Protein AF-A0AAN7D5M5-F1 (afdb_monomer_lite)

Structure (mmCIF, N/CA/C/O backbone):
data_AF-A0AAN7D5M5-F1
#
_entry.id   AF-A0AAN7D5M5-F1
#
loop_
_atom_site.group_PDB
_atom_site.id
_atom_site.type_symbol
_atom_site.label_atom_id
_atom_site.label_alt_id
_atom_site.label_comp_id
_atom_site.label_asym_id
_atom_site.label_entity_id
_atom_site.label_seq_id
_atom_site.pdbx_PDB_ins_code
_atom_site.Cartn_x
_atom_site.Cartn_y
_atom_site.Cartn_z
_atom_site.occupancy
_atom_site.B_iso_or_equiv
_atom_site.auth_seq_id
_atom_site.auth_comp_id
_atom_site.auth_asym_id
_atom_site.auth_atom_id
_atom_site.pdbx_PDB_model_num
ATOM 1 N N . MET A 1 1 ? -68.175 55.813 29.948 1.00 44.56 1 MET A N 1
ATOM 2 C CA . MET A 1 1 ? -66.740 56.139 29.822 1.00 44.56 1 MET A CA 1
ATOM 3 C C . MET A 1 1 ? -66.103 55.172 28.844 1.00 44.56 1 MET A C 1
ATOM 5 O O . MET A 1 1 ? -66.018 54.012 29.191 1.00 44.56 1 MET A O 1
ATOM 9 N N . TYR A 1 2 ? -65.695 55.634 27.662 1.00 34.56 2 TYR A N 1
ATOM 10 C CA . TYR A 1 2 ? -64.648 55.028 26.828 1.00 34.56 2 TYR A CA 1
ATOM 11 C C . TYR A 1 2 ? -64.163 56.126 25.874 1.00 34.56 2 TYR A C 1
ATOM 13 O O . TYR A 1 2 ? -64.915 56.569 25.011 1.00 34.56 2 TYR A O 1
ATOM 21 N N . SER A 1 3 ? -62.938 56.617 26.074 1.00 41.78 3 SER A N 1
ATOM 22 C CA . SER A 1 3 ? -62.243 57.470 25.111 1.00 41.78 3 SER A CA 1
ATOM 23 C C . SER A 1 3 ? -61.382 56.572 24.224 1.00 41.78 3 SER A C 1
ATOM 25 O O . SER A 1 3 ? -60.403 55.977 24.669 1.00 41.78 3 SER A O 1
ATOM 27 N N . GLN A 1 4 ? -61.761 56.440 22.957 1.00 50.06 4 GLN A N 1
ATOM 28 C CA . GLN A 1 4 ? -60.923 55.797 21.950 1.00 50.06 4 GLN A CA 1
ATOM 29 C C . GLN A 1 4 ? -60.142 56.891 21.218 1.00 50.06 4 GLN A C 1
ATOM 31 O O . GLN A 1 4 ? -60.663 57.584 20.351 1.00 50.06 4 GLN A O 1
ATOM 36 N N . ARG A 1 5 ? -58.872 57.072 21.596 1.00 49.94 5 ARG A N 1
ATOM 37 C CA . ARG A 1 5 ? -57.865 57.646 20.691 1.00 49.94 5 ARG A CA 1
ATOM 38 C C . ARG A 1 5 ? -57.589 56.611 19.609 1.00 49.94 5 ARG A C 1
ATOM 40 O O . ARG A 1 5 ? -57.391 55.469 19.994 1.00 49.94 5 ARG A O 1
ATOM 47 N N . LEU A 1 6 ? -57.466 57.009 18.338 1.00 47.81 6 LEU A N 1
ATOM 48 C CA . LEU A 1 6 ? -56.570 56.384 17.348 1.00 47.81 6 LEU A CA 1
ATOM 49 C C . LEU A 1 6 ? -56.458 57.250 16.067 1.00 47.81 6 LEU A C 1
ATOM 51 O O . LEU A 1 6 ? -57.397 57.370 15.294 1.00 47.81 6 LEU A O 1
ATOM 55 N N . LYS A 1 7 ? -55.240 57.786 15.889 1.00 45.09 7 LYS A N 1
ATOM 56 C CA . LYS A 1 7 ? -54.439 57.942 14.655 1.00 45.09 7 LYS A CA 1
ATOM 57 C C . LYS A 1 7 ? -54.950 58.830 13.505 1.00 45.09 7 LYS A C 1
ATOM 59 O O . LYS A 1 7 ? -55.720 58.409 12.654 1.00 45.09 7 LYS A O 1
ATOM 64 N N . SER A 1 8 ? -54.324 60.003 13.389 1.00 47.59 8 SER A N 1
ATOM 65 C CA . SER A 1 8 ? -54.150 60.745 12.136 1.00 47.59 8 SER A CA 1
ATOM 66 C C . SER A 1 8 ? -53.308 59.929 11.141 1.00 47.59 8 SER A C 1
ATOM 68 O O . SER A 1 8 ? -52.132 59.664 11.404 1.00 47.59 8 SER A O 1
ATOM 70 N N . SER A 1 9 ? -53.884 59.525 10.007 1.00 51.56 9 SER A N 1
ATOM 71 C CA . SER A 1 9 ? -53.131 58.936 8.895 1.00 51.56 9 SER A CA 1
ATOM 72 C C . SER A 1 9 ? -52.482 60.047 8.072 1.00 51.56 9 SER A C 1
ATOM 74 O O . SER A 1 9 ? -53.161 60.792 7.368 1.00 51.56 9 SER A O 1
ATOM 76 N N . GLN A 1 10 ? -51.164 60.167 8.173 1.00 52.59 10 GLN A N 1
ATOM 77 C CA . GLN A 1 10 ? -50.363 61.059 7.345 1.00 52.59 10 GLN A CA 1
ATOM 78 C C . GLN A 1 10 ? -50.254 60.457 5.934 1.00 52.59 10 GLN A C 1
ATOM 80 O O . GLN A 1 10 ? -49.566 59.458 5.739 1.00 52.59 10 GLN A O 1
ATOM 85 N N . THR A 1 11 ? -50.964 61.016 4.956 1.00 57.09 11 THR A N 1
ATOM 86 C CA . THR A 1 11 ? -50.817 60.670 3.532 1.00 57.09 11 THR A CA 1
ATOM 87 C C . THR A 1 11 ? -49.657 61.457 2.928 1.00 57.09 11 THR A C 1
ATOM 89 O O . THR A 1 11 ? -49.661 62.687 2.962 1.00 57.09 11 THR A O 1
ATOM 92 N N . TYR A 1 12 ? -48.662 60.753 2.386 1.00 49.34 12 TYR A N 1
ATOM 93 C CA . TYR A 1 12 ? -47.535 61.352 1.667 1.00 49.34 12 TYR A CA 1
ATOM 94 C C . TYR A 1 12 ? -47.919 61.633 0.203 1.00 49.34 12 TYR A C 1
ATOM 96 O O . TYR A 1 12 ? -48.636 60.824 -0.387 1.00 49.34 12 TYR A O 1
ATOM 104 N N . PRO A 1 13 ? -47.469 62.753 -0.393 1.00 57.22 13 PRO A N 1
ATOM 105 C CA . PRO A 1 13 ? -47.725 63.053 -1.799 1.00 57.22 13 PRO A CA 1
ATOM 106 C C . PRO A 1 13 ? -46.965 62.092 -2.724 1.00 57.22 13 PRO A C 1
ATOM 108 O O . PRO A 1 13 ? -45.836 61.693 -2.435 1.00 57.22 13 PRO A O 1
ATOM 111 N N . ASP A 1 14 ? -47.598 61.738 -3.841 1.00 60.62 14 ASP A N 1
ATOM 112 C CA . ASP A 1 14 ? -47.132 60.738 -4.804 1.00 60.62 14 ASP A CA 1
ATOM 113 C C . ASP A 1 14 ? -46.016 61.316 -5.700 1.00 60.62 14 ASP A C 1
ATOM 115 O O . ASP A 1 14 ? -46.244 61.888 -6.765 1.00 60.62 14 ASP A O 1
ATOM 119 N N . ILE A 1 15 ? -44.777 61.270 -5.203 1.00 56.75 15 ILE A N 1
ATOM 120 C CA . ILE A 1 15 ? -43.590 61.884 -5.834 1.00 56.75 15 ILE A CA 1
ATOM 121 C C . ILE A 1 15 ? -43.105 61.079 -7.060 1.00 56.75 15 ILE A C 1
ATOM 123 O O . ILE A 1 15 ? -42.386 61.614 -7.911 1.00 56.75 15 ILE A O 1
ATOM 127 N N . ALA A 1 16 ? -43.515 59.813 -7.183 1.00 57.22 16 ALA A N 1
ATOM 128 C CA . ALA A 1 16 ? -42.958 58.853 -8.136 1.00 57.22 16 ALA A CA 1
ATOM 129 C C . ALA A 1 16 ? -43.128 59.267 -9.611 1.00 57.22 16 ALA A C 1
ATOM 131 O O . ALA A 1 16 ? -42.176 59.178 -10.391 1.00 57.22 16 ALA A O 1
ATOM 132 N N . ASP A 1 17 ? -44.293 59.798 -9.984 1.00 54.91 17 ASP A N 1
ATOM 133 C CA . ASP A 1 17 ? -44.622 60.077 -11.389 1.00 54.91 17 ASP A CA 1
ATOM 134 C C . ASP A 1 17 ? -43.853 61.272 -11.974 1.00 54.91 17 ASP A C 1
ATOM 136 O O . ASP A 1 17 ? -43.567 61.316 -13.175 1.00 54.91 17 ASP A O 1
ATOM 140 N N . SER A 1 18 ? -43.473 62.240 -11.134 1.00 57.59 18 SER A N 1
ATOM 141 C CA . SER A 1 18 ? -42.682 63.400 -11.570 1.00 57.59 18 SER A CA 1
ATOM 142 C C . SER A 1 18 ? -41.214 63.042 -11.822 1.00 57.59 18 SER A C 1
ATOM 144 O O . SER A 1 18 ? -40.612 63.526 -12.782 1.00 57.59 18 SER A O 1
ATOM 146 N N . VAL A 1 19 ? -40.656 62.140 -11.008 1.00 56.28 19 VAL A N 1
ATOM 147 C CA . VAL A 1 19 ? -39.260 61.698 -11.106 1.00 56.28 19 VAL A CA 1
ATOM 148 C C . VAL A 1 19 ? -39.077 60.790 -12.322 1.00 56.28 19 VAL A C 1
ATOM 150 O O . VAL A 1 19 ? -38.131 60.981 -13.089 1.00 56.28 19 VAL A O 1
ATOM 153 N N . LEU A 1 20 ? -40.022 59.874 -12.566 1.00 54.62 20 LEU A N 1
ATOM 154 C CA . LEU A 1 20 ? -39.982 58.945 -13.702 1.00 54.62 20 LEU A CA 1
ATOM 155 C C . LEU A 1 20 ? -39.947 59.650 -15.068 1.00 54.62 20 LEU A C 1
ATOM 157 O O . LEU A 1 20 ? -39.249 59.187 -15.967 1.00 54.62 20 LEU A O 1
ATOM 161 N N . LYS A 1 21 ? -40.623 60.795 -15.229 1.00 55.47 21 LYS A N 1
ATOM 162 C CA . LYS A 1 21 ? -40.596 61.566 -16.489 1.00 55.47 21 LYS A CA 1
ATOM 163 C C . LYS A 1 21 ? -39.260 62.263 -16.770 1.00 55.47 21 LYS A C 1
ATOM 165 O O . LYS A 1 21 ? -39.009 62.629 -17.914 1.00 55.47 21 LYS A O 1
ATOM 170 N N . SER A 1 22 ? -38.419 62.466 -15.756 1.00 55.41 22 SER A N 1
ATOM 171 C CA . SER A 1 22 ? -37.181 63.254 -15.871 1.00 55.41 22 SER A CA 1
ATOM 172 C C . SER A 1 22 ? -35.924 62.433 -16.185 1.00 55.41 22 SER A C 1
ATOM 174 O O . SER A 1 22 ? -34.867 63.006 -16.453 1.00 55.41 22 SER A O 1
ATOM 176 N N . ILE A 1 23 ? -36.016 61.099 -16.204 1.00 55.81 23 ILE A N 1
ATOM 177 C CA . ILE A 1 23 ? -34.873 60.234 -16.512 1.00 55.81 23 ILE A CA 1
ATOM 178 C C . ILE A 1 23 ? -34.778 60.064 -18.032 1.00 55.81 23 ILE A C 1
ATOM 180 O O . ILE A 1 23 ? -35.286 59.111 -18.620 1.00 55.81 23 ILE A O 1
ATOM 184 N N . TYR A 1 24 ? -34.121 61.019 -18.686 1.00 56.25 24 TYR A N 1
ATOM 185 C CA . TYR A 1 24 ? -33.744 60.903 -20.090 1.00 56.25 24 TYR A CA 1
ATOM 186 C C . TYR A 1 24 ? -32.573 59.917 -20.210 1.00 56.25 24 TYR A C 1
ATOM 188 O O . TYR A 1 24 ? -31.428 60.264 -19.928 1.00 56.25 24 TYR A O 1
ATOM 196 N N . ILE A 1 25 ? -32.851 58.668 -20.593 1.00 60.91 25 ILE A N 1
ATOM 197 C CA . ILE A 1 25 ? -31.807 57.676 -20.881 1.00 60.91 25 ILE A CA 1
ATOM 198 C C . ILE A 1 25 ? -31.222 58.019 -22.261 1.00 60.91 25 ILE A C 1
ATOM 200 O O . ILE A 1 25 ? -31.939 57.895 -23.258 1.00 60.91 25 ILE A O 1
ATOM 204 N N . PRO A 1 26 ? -29.952 58.453 -22.374 1.00 60.53 26 PRO A N 1
ATOM 205 C CA . PRO A 1 26 ? -29.379 58.762 -23.674 1.00 60.53 26 PRO A CA 1
ATOM 206 C C . PRO A 1 26 ? -29.300 57.481 -24.509 1.00 60.53 26 PRO A C 1
ATOM 208 O O . PRO A 1 26 ? -28.628 56.513 -24.147 1.00 60.53 26 PRO A O 1
ATOM 211 N N . VAL A 1 27 ? -29.993 57.466 -25.648 1.00 67.00 27 VAL A N 1
ATOM 212 C CA . VAL A 1 27 ? -29.904 56.370 -26.615 1.00 67.00 27 VAL A CA 1
ATOM 213 C C . VAL A 1 27 ? -28.544 56.468 -27.304 1.00 67.00 27 VAL A C 1
ATOM 215 O O . VAL A 1 27 ? -28.362 57.208 -28.266 1.00 67.00 27 VAL A O 1
ATOM 218 N N . ILE A 1 28 ? -27.561 55.734 -26.783 1.00 69.00 28 ILE A N 1
ATOM 219 C CA . ILE A 1 28 ? -26.226 55.638 -27.384 1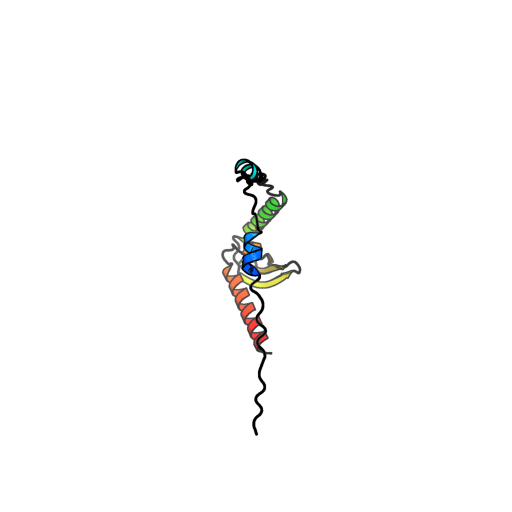.00 69.00 28 ILE A CA 1
ATOM 220 C C . ILE A 1 28 ? -26.354 54.941 -28.745 1.00 69.00 28 ILE A C 1
ATOM 222 O O . ILE A 1 28 ? -27.044 53.918 -28.853 1.00 69.00 28 ILE A O 1
ATOM 226 N N . SER A 1 29 ? -25.700 55.482 -29.778 1.00 73.69 29 SER A N 1
ATOM 227 C CA . SER A 1 29 ? -25.723 54.911 -31.128 1.00 73.69 29 SER A CA 1
ATOM 228 C C . SER A 1 29 ? -25.085 53.519 -31.153 1.00 73.69 29 SER A C 1
ATOM 230 O O . SER A 1 29 ? -24.136 53.242 -30.417 1.00 73.69 29 SER A O 1
ATOM 232 N N . GLN A 1 30 ? -25.603 52.634 -32.009 1.00 70.75 30 GLN A N 1
ATOM 233 C CA . GLN A 1 30 ? -25.167 51.235 -32.076 1.00 70.75 30 GLN A CA 1
ATOM 234 C C . GLN A 1 30 ? -23.648 51.112 -32.279 1.00 70.75 30 GLN A C 1
ATOM 236 O O . GLN A 1 30 ? -22.989 50.384 -31.550 1.00 70.75 30 GLN A O 1
ATOM 241 N N . ARG A 1 31 ? -23.074 51.958 -33.148 1.00 74.62 31 ARG A N 1
ATOM 242 C CA . ARG A 1 31 ? -21.626 52.016 -33.409 1.00 74.62 31 ARG A CA 1
ATOM 243 C C . ARG A 1 31 ? -20.770 52.212 -32.159 1.00 74.62 31 ARG A C 1
ATOM 245 O O . ARG A 1 31 ? -19.669 51.686 -32.104 1.00 74.62 31 ARG A O 1
ATOM 252 N N . VAL A 1 32 ? -21.238 53.001 -31.190 1.00 71.69 32 VAL A N 1
ATOM 253 C CA . VAL A 1 32 ? -20.491 53.238 -29.946 1.00 71.69 32 VAL A CA 1
ATOM 254 C C . VAL A 1 32 ? -20.650 52.051 -28.999 1.00 71.69 32 VAL A C 1
ATOM 256 O O . VAL A 1 32 ? -19.694 51.696 -28.324 1.00 71.69 32 VAL A O 1
ATOM 259 N N . ARG A 1 33 ? -21.815 51.390 -28.979 1.00 65.31 33 ARG A N 1
ATOM 260 C CA . ARG A 1 33 ? -22.010 50.159 -28.190 1.00 65.31 33 ARG A CA 1
ATOM 261 C C . ARG A 1 33 ? -21.105 49.033 -28.681 1.00 65.31 33 ARG A C 1
ATOM 263 O O . ARG A 1 33 ? -20.502 48.351 -27.859 1.00 65.31 33 ARG A O 1
ATOM 270 N N . ASP A 1 34 ? -20.961 48.905 -29.998 1.00 67.75 34 ASP A N 1
ATOM 271 C CA . ASP A 1 34 ? -20.162 47.855 -30.635 1.00 67.75 34 ASP A CA 1
ATOM 272 C C . ASP A 1 34 ? -18.656 47.971 -30.310 1.00 67.75 34 ASP A C 1
ATOM 274 O O . ASP A 1 34 ? -17.938 46.979 -30.350 1.00 67.75 34 ASP A O 1
ATOM 278 N N . GLN A 1 35 ? -18.174 49.157 -29.912 1.00 69.44 35 GLN A N 1
ATOM 279 C CA . GLN A 1 35 ? -16.786 49.366 -29.461 1.00 69.44 35 GLN A CA 1
ATOM 280 C C . GLN A 1 35 ? -16.501 48.809 -28.059 1.00 69.44 35 GLN A C 1
ATOM 282 O O . GLN A 1 35 ? -15.343 48.576 -27.722 1.00 69.44 35 GLN A O 1
ATOM 287 N N . TYR A 1 36 ? -17.536 48.599 -27.242 1.00 63.25 36 TYR A N 1
ATOM 288 C CA . TYR A 1 36 ? -17.415 48.026 -25.896 1.00 63.25 36 TYR A CA 1
ATOM 289 C C . TYR A 1 36 ? -17.848 46.557 -25.847 1.00 63.25 36 TYR A C 1
ATOM 291 O O . TYR A 1 36 ? -17.943 45.980 -24.761 1.00 63.25 36 TYR A O 1
ATOM 299 N N . VAL A 1 37 ? -18.119 45.942 -27.004 1.00 65.06 37 VAL A N 1
ATOM 300 C CA . VAL A 1 37 ? -18.387 44.507 -27.086 1.00 65.06 37 VAL A CA 1
ATOM 301 C C . VAL A 1 37 ? -17.115 43.779 -26.674 1.00 65.06 37 VAL A C 1
ATOM 303 O O . VAL A 1 37 ? -16.052 43.934 -27.275 1.00 65.06 37 VAL A O 1
ATOM 306 N N . ARG A 1 38 ? -17.225 43.021 -25.581 1.00 61.31 38 ARG A N 1
ATOM 307 C CA . ARG A 1 38 ? -16.148 42.167 -25.087 1.00 61.31 38 ARG A CA 1
ATOM 308 C C . ARG A 1 38 ? -15.753 41.223 -26.232 1.00 61.31 38 ARG A C 1
ATOM 310 O O . ARG A 1 38 ? -16.653 40.636 -26.823 1.00 61.31 38 ARG A O 1
ATOM 317 N N . PRO A 1 39 ? -14.461 41.059 -26.562 1.00 68.12 39 PRO A N 1
ATOM 318 C CA . PRO A 1 39 ? -14.067 40.074 -27.559 1.00 68.12 39 PRO A CA 1
ATOM 319 C C . PRO A 1 39 ? -14.566 38.695 -27.110 1.00 68.12 39 PRO A C 1
ATOM 321 O O . PRO A 1 39 ? -14.241 38.258 -26.004 1.00 68.12 39 PRO A O 1
ATOM 324 N N . ASP A 1 40 ? -15.359 38.031 -27.956 1.00 61.62 40 ASP A N 1
ATOM 325 C CA . ASP A 1 40 ? -15.984 36.730 -27.659 1.0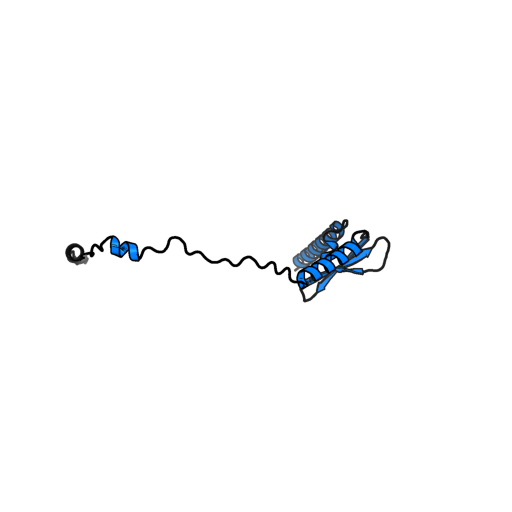0 61.62 40 ASP A CA 1
ATOM 326 C C . ASP A 1 40 ? -14.957 35.605 -27.437 1.00 61.62 40 ASP A C 1
ATOM 328 O O . ASP A 1 40 ? -15.291 34.523 -26.957 1.00 61.62 40 ASP A O 1
ATOM 332 N N . SER A 1 41 ? -13.682 35.861 -27.730 1.00 59.91 41 SER A N 1
ATOM 333 C CA . SER A 1 41 ? -12.591 34.914 -27.548 1.00 59.91 41 SER A CA 1
ATOM 334 C C . SER A 1 41 ? -11.376 35.588 -26.910 1.00 59.91 41 SER A C 1
ATOM 336 O O . SER A 1 41 ? -10.520 36.160 -27.587 1.00 59.91 41 SER A O 1
ATOM 338 N N . ILE A 1 42 ? -11.250 35.470 -25.589 1.00 61.97 42 ILE A N 1
ATOM 339 C CA . ILE A 1 42 ? -9.931 35.533 -24.957 1.00 61.97 42 ILE A CA 1
ATOM 340 C C . ILE A 1 42 ? -9.262 34.196 -25.280 1.00 61.97 42 ILE A C 1
ATOM 342 O O . ILE A 1 42 ? -9.581 33.178 -24.668 1.00 61.97 42 ILE A O 1
ATOM 346 N N . HIS A 1 43 ? -8.355 34.173 -26.258 1.00 59.78 43 HIS A N 1
ATOM 347 C CA . HIS A 1 43 ? -7.484 33.018 -26.458 1.00 59.78 43 HIS A CA 1
ATOM 348 C C . HIS A 1 43 ? -6.490 32.977 -25.298 1.00 59.78 43 HIS A C 1
ATOM 350 O O . HIS A 1 43 ? -5.437 33.611 -25.338 1.00 59.78 43 HIS A O 1
ATOM 356 N N . MET A 1 44 ? -6.850 32.271 -24.226 1.00 66.31 44 MET A N 1
ATOM 357 C CA . MET A 1 44 ? -5.887 31.925 -23.192 1.00 66.31 44 MET A CA 1
ATOM 358 C C . MET A 1 44 ? -4.834 31.025 -23.833 1.00 66.31 44 MET A C 1
ATOM 360 O O . MET A 1 44 ? -5.135 29.905 -24.240 1.00 66.31 44 MET A O 1
ATOM 364 N N . TYR A 1 45 ? -3.605 31.526 -23.955 1.00 67.50 45 TYR A N 1
ATOM 365 C CA . TYR A 1 45 ? -2.464 30.677 -24.261 1.00 67.50 45 TYR A CA 1
ATOM 366 C C . TYR A 1 45 ? -2.302 29.699 -23.097 1.00 67.50 45 TYR A C 1
ATOM 368 O O . TYR A 1 45 ? -1.877 30.089 -22.010 1.00 67.50 45 TYR A O 1
ATOM 376 N N . ILE A 1 46 ? -2.705 28.449 -23.313 1.00 65.81 46 ILE A N 1
ATOM 377 C CA . ILE A 1 46 ? -2.362 27.334 -22.438 1.00 65.81 46 ILE A CA 1
ATOM 378 C C . ILE A 1 46 ? -1.023 26.829 -22.979 1.00 65.81 46 ILE A C 1
ATOM 380 O O . ILE A 1 46 ? -0.997 26.315 -24.101 1.00 65.81 46 ILE A O 1
ATOM 384 N N . PRO A 1 47 ? 0.098 27.028 -22.260 1.00 65.44 47 PRO A N 1
ATOM 385 C CA . PRO A 1 47 ? 1.358 26.425 -22.661 1.00 65.44 47 PRO A CA 1
ATOM 386 C C . PRO A 1 47 ? 1.145 24.912 -22.797 1.00 65.44 47 PRO A C 1
ATOM 388 O O . PRO A 1 47 ? 0.425 24.347 -21.969 1.00 65.44 47 PRO A O 1
ATOM 391 N N . PRO A 1 48 ? 1.738 24.246 -23.802 1.00 70.81 48 PRO A N 1
ATOM 392 C CA . PRO A 1 48 ? 1.721 22.790 -23.845 1.00 70.81 48 PRO A CA 1
ATOM 393 C C . PRO A 1 48 ? 2.239 22.265 -22.507 1.00 70.81 48 PRO A C 1
ATOM 395 O O . PRO A 1 48 ? 3.228 22.792 -21.989 1.00 70.81 48 PRO A O 1
ATOM 398 N N . GLU A 1 49 ? 1.546 21.278 -21.938 1.00 59.91 49 GLU A N 1
ATOM 399 C CA . GLU A 1 49 ? 2.004 20.600 -20.730 1.00 59.91 49 GLU A CA 1
ATOM 400 C C . GLU A 1 49 ? 3.420 20.098 -21.013 1.00 59.91 49 GLU A C 1
ATOM 402 O O . GLU A 1 49 ? 3.642 19.207 -21.835 1.00 59.91 49 GLU A O 1
ATOM 407 N N . LEU A 1 50 ? 4.410 20.756 -20.410 1.00 59.16 50 LEU A N 1
ATOM 408 C CA . LEU A 1 50 ? 5.758 20.233 -20.398 1.00 59.16 50 LEU A CA 1
ATOM 409 C C . LEU A 1 50 ? 5.657 18.958 -19.569 1.00 59.16 50 LEU A C 1
ATOM 411 O O . LEU A 1 50 ? 5.544 19.035 -18.346 1.00 59.16 50 LEU A O 1
ATOM 415 N N . ASN A 1 51 ? 5.666 17.808 -20.246 1.00 56.75 51 ASN A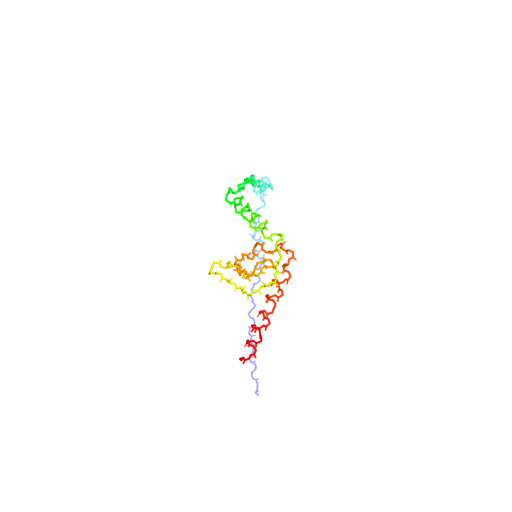 N 1
ATOM 416 C CA . ASN A 1 51 ? 5.929 16.507 -19.644 1.00 56.75 51 ASN A CA 1
ATOM 417 C C . ASN A 1 51 ? 7.359 16.530 -19.092 1.00 56.75 51 ASN A C 1
ATOM 419 O O . ASN A 1 51 ? 8.277 15.928 -19.644 1.00 56.75 51 ASN A O 1
ATOM 423 N N . TYR A 1 52 ? 7.569 17.276 -18.013 1.00 53.06 52 TYR A N 1
ATOM 424 C CA . TYR A 1 52 ? 8.642 16.999 -17.089 1.00 53.06 52 TYR A CA 1
ATOM 425 C C . TYR A 1 52 ? 8.194 15.764 -16.319 1.00 53.06 52 TYR A C 1
ATOM 427 O O . TYR A 1 52 ? 7.749 15.868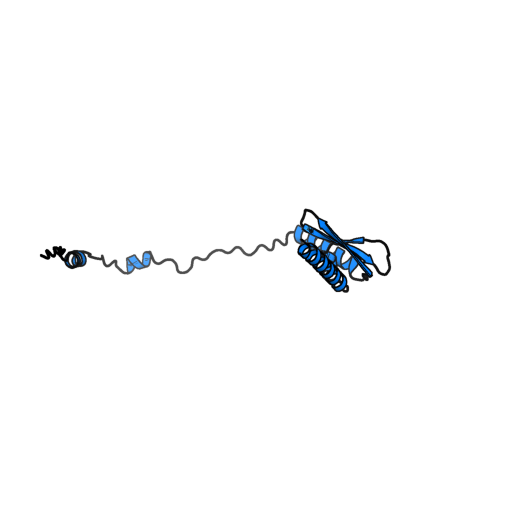 -15.177 1.00 53.06 52 TYR A O 1
ATOM 435 N N . ASP A 1 53 ? 8.294 14.594 -16.954 1.00 56.81 53 ASP A N 1
ATOM 436 C CA . ASP A 1 53 ? 8.541 13.377 -16.194 1.00 56.81 53 ASP A CA 1
ATOM 437 C C . ASP A 1 53 ? 9.836 13.666 -15.440 1.00 56.81 53 ASP A C 1
ATOM 439 O O . ASP A 1 53 ? 10.931 13.643 -16.002 1.00 56.81 53 ASP A O 1
ATOM 443 N N . SER A 1 54 ? 9.696 14.118 -14.196 1.00 59.88 54 SER A N 1
ATOM 444 C CA . SER A 1 54 ? 10.823 14.446 -13.347 1.00 59.88 54 SER A CA 1
ATOM 445 C C . SER A 1 54 ? 11.704 13.204 -13.291 1.00 59.88 54 SER A C 1
ATOM 447 O O . SER A 1 54 ? 11.218 12.120 -12.958 1.00 59.88 54 SER A O 1
ATOM 449 N N . ASP A 1 55 ? 12.997 13.332 -13.599 1.00 64.88 55 ASP A N 1
ATOM 450 C CA . ASP A 1 55 ? 13.950 12.220 -13.475 1.00 64.88 55 ASP A CA 1
ATOM 451 C C . ASP A 1 55 ? 13.862 11.557 -12.086 1.00 64.88 55 ASP A C 1
ATOM 453 O O . ASP A 1 55 ? 14.152 10.371 -11.926 1.00 64.88 55 ASP A O 1
ATOM 457 N N . GLU A 1 56 ? 13.437 12.314 -11.071 1.00 63.81 56 GLU A N 1
ATOM 458 C CA . GLU A 1 56 ? 13.177 11.819 -9.723 1.00 63.81 56 GLU A CA 1
ATOM 459 C C . GLU A 1 56 ? 11.951 10.899 -9.638 1.00 63.81 56 GLU A C 1
ATOM 461 O O . GLU A 1 56 ? 12.030 9.855 -8.990 1.00 63.81 56 GLU A O 1
ATOM 466 N N . ASP A 1 57 ? 10.853 11.208 -10.327 1.00 67.50 57 ASP A N 1
ATOM 467 C CA . ASP A 1 57 ? 9.651 10.363 -10.327 1.00 67.50 57 ASP A CA 1
ATOM 468 C C . ASP A 1 57 ? 9.920 9.028 -11.033 1.00 67.50 57 ASP A C 1
ATOM 470 O O . ASP A 1 57 ? 9.558 7.963 -10.524 1.00 67.50 57 ASP A O 1
ATOM 474 N N . SER A 1 58 ? 10.670 9.060 -12.138 1.00 74.00 58 SER A N 1
ATOM 475 C CA . SER A 1 58 ? 11.101 7.850 -12.847 1.00 74.00 58 SER A CA 1
ATOM 476 C C . SER A 1 58 ? 12.022 6.969 -11.986 1.00 74.00 58 SER A C 1
ATOM 478 O O . SER A 1 58 ? 11.846 5.748 -11.904 1.00 74.00 58 SER A O 1
ATOM 480 N N . LYS A 1 59 ? 12.965 7.573 -11.246 1.00 76.94 59 LYS A N 1
ATOM 481 C CA . LYS A 1 59 ? 13.823 6.841 -10.292 1.00 76.94 59 LYS A CA 1
ATOM 482 C C . LYS A 1 59 ? 13.021 6.228 -9.145 1.00 76.94 59 LYS A C 1
ATOM 484 O O . LYS A 1 59 ? 13.315 5.099 -8.736 1.00 76.94 59 LYS A O 1
ATOM 489 N N . LEU A 1 60 ? 12.039 6.953 -8.611 1.00 76.06 60 LEU A N 1
ATOM 490 C CA . LEU A 1 60 ? 11.190 6.475 -7.520 1.00 76.06 60 LEU A CA 1
ATOM 491 C C . LEU A 1 60 ? 10.328 5.291 -7.959 1.00 76.06 60 LEU A C 1
ATOM 493 O O . LEU A 1 60 ? 10.247 4.299 -7.226 1.00 76.06 60 LEU A O 1
ATOM 497 N N . GLU A 1 61 ? 9.745 5.354 -9.155 1.00 77.50 61 GLU A N 1
ATOM 498 C CA . GLU A 1 61 ? 8.939 4.253 -9.681 1.00 77.50 61 GLU A CA 1
ATOM 499 C C . GLU A 1 61 ? 9.814 3.031 -9.999 1.00 77.50 61 GLU A C 1
ATOM 501 O O . GLU A 1 61 ? 9.504 1.922 -9.562 1.00 77.50 61 GLU A O 1
ATOM 506 N N . ALA A 1 62 ? 10.995 3.222 -10.596 1.00 81.75 62 ALA A N 1
ATOM 507 C CA . ALA A 1 62 ? 11.940 2.128 -10.835 1.00 81.75 62 ALA A CA 1
ATOM 508 C C . ALA A 1 62 ? 12.413 1.449 -9.532 1.00 81.75 62 ALA A C 1
ATOM 510 O O . ALA A 1 62 ? 12.572 0.225 -9.468 1.00 81.75 62 ALA A O 1
ATOM 511 N N . ALA A 1 63 ? 12.639 2.219 -8.462 1.00 80.12 63 ALA A N 1
ATOM 512 C CA . ALA A 1 63 ? 12.963 1.665 -7.147 1.00 80.12 63 ALA A CA 1
ATOM 513 C C . ALA A 1 63 ? 11.781 0.882 -6.549 1.00 80.12 63 ALA A C 1
ATOM 515 O O . ALA A 1 63 ? 11.976 -0.162 -5.916 1.00 80.12 63 ALA A O 1
ATOM 516 N N . ARG A 1 64 ? 10.552 1.355 -6.776 1.00 81.00 64 ARG A N 1
ATOM 517 C CA . ARG A 1 64 ? 9.328 0.682 -6.340 1.00 81.00 64 ARG A CA 1
ATOM 518 C C . ARG A 1 64 ? 9.128 -0.647 -7.061 1.00 81.00 64 ARG A C 1
ATOM 520 O O . ARG A 1 64 ? 8.852 -1.648 -6.398 1.00 81.00 64 ARG A O 1
ATOM 527 N N . GLU A 1 65 ? 9.305 -0.683 -8.375 1.00 83.31 65 GLU A N 1
ATOM 528 C CA . GLU A 1 65 ? 9.189 -1.911 -9.164 1.00 83.31 65 GLU A CA 1
ATOM 529 C C . GLU A 1 65 ? 10.221 -2.960 -8.747 1.00 83.31 65 GLU A C 1
ATOM 531 O O . GLU A 1 65 ? 9.870 -4.127 -8.566 1.00 83.31 65 GLU A O 1
ATOM 536 N N . LYS A 1 66 ? 11.470 -2.546 -8.489 1.00 84.94 66 LYS A N 1
ATOM 537 C CA . LYS A 1 66 ? 12.523 -3.434 -7.963 1.00 84.94 66 LYS A CA 1
ATOM 538 C C . LYS A 1 66 ? 12.161 -4.049 -6.610 1.00 84.94 66 LYS A C 1
ATOM 540 O O . LYS A 1 66 ? 12.474 -5.207 -6.348 1.00 84.94 66 LYS A O 1
ATOM 545 N N . LEU A 1 67 ? 11.509 -3.287 -5.733 1.00 83.12 67 LEU A N 1
ATOM 546 C CA . LEU A 1 67 ? 11.047 -3.811 -4.446 1.00 83.12 67 LEU A CA 1
ATOM 547 C C . LEU A 1 67 ? 9.887 -4.791 -4.620 1.00 83.12 67 LEU A C 1
ATOM 549 O O . LEU A 1 67 ? 9.889 -5.843 -3.987 1.00 83.12 67 LEU A O 1
ATOM 553 N N . LYS A 1 68 ? 8.921 -4.477 -5.487 1.00 84.25 68 LYS A N 1
ATOM 554 C CA . LYS A 1 68 ? 7.803 -5.382 -5.785 1.00 84.25 68 LYS A CA 1
ATOM 555 C C . LYS A 1 68 ? 8.301 -6.702 -6.368 1.00 84.25 68 LYS A C 1
ATOM 557 O O . LYS A 1 68 ? 7.873 -7.763 -5.920 1.00 84.25 68 LYS A O 1
ATOM 562 N N . SER A 1 69 ? 9.231 -6.653 -7.321 1.00 84.88 69 SER A N 1
ATOM 563 C CA . SER A 1 69 ? 9.768 -7.856 -7.960 1.00 84.88 69 SER A CA 1
ATOM 564 C C . SER A 1 69 ? 10.528 -8.755 -6.985 1.00 84.88 69 SER A C 1
ATOM 566 O O . SER A 1 69 ? 10.391 -9.971 -7.078 1.00 84.88 69 SER A O 1
ATOM 568 N N . LYS A 1 70 ? 11.237 -8.185 -5.998 1.00 85.56 70 LYS A N 1
ATOM 569 C CA . LYS A 1 70 ? 11.921 -8.956 -4.944 1.00 85.56 70 LYS A CA 1
ATOM 570 C C . LYS A 1 70 ? 10.967 -9.876 -4.171 1.00 85.56 70 LYS A C 1
ATOM 572 O O . LYS A 1 70 ? 11.340 -11.002 -3.861 1.00 85.56 70 LYS A O 1
ATOM 577 N N . TYR A 1 71 ? 9.765 -9.399 -3.847 1.00 83.94 71 TYR A N 1
ATOM 578 C CA . TYR A 1 71 ? 8.828 -10.122 -2.981 1.00 83.94 71 TYR A CA 1
ATOM 579 C C . TYR A 1 71 ? 7.732 -10.874 -3.740 1.00 83.94 71 TYR A C 1
ATOM 581 O O . TYR A 1 71 ? 7.085 -11.726 -3.152 1.00 83.94 71 TYR A O 1
ATOM 589 N N . LYS A 1 72 ? 7.537 -10.605 -5.037 1.00 82.62 72 LYS A N 1
ATOM 590 C CA . LYS A 1 72 ? 6.421 -11.115 -5.856 1.00 82.62 72 LYS A CA 1
ATOM 591 C C . LYS A 1 72 ? 6.200 -12.633 -5.795 1.00 82.62 72 LYS A C 1
ATOM 593 O O . LYS A 1 72 ? 5.055 -13.082 -5.859 1.00 82.62 72 LYS A O 1
ATOM 598 N N . ASP A 1 73 ? 7.281 -13.405 -5.723 1.00 84.19 73 ASP A N 1
ATOM 599 C CA . ASP A 1 73 ? 7.238 -14.872 -5.762 1.00 84.19 73 ASP A CA 1
ATOM 600 C C . ASP A 1 73 ? 7.404 -15.523 -4.380 1.00 84.19 73 ASP A C 1
ATOM 602 O O . ASP A 1 73 ? 7.338 -16.748 -4.255 1.00 84.19 73 ASP A O 1
ATOM 606 N N . MET A 1 74 ? 7.598 -14.724 -3.329 1.00 86.94 74 MET A N 1
ATOM 607 C CA . MET A 1 74 ? 7.720 -15.226 -1.963 1.00 86.94 74 MET A CA 1
ATOM 608 C C . MET A 1 74 ? 6.330 -15.510 -1.387 1.00 86.94 74 MET A C 1
ATOM 610 O O . MET A 1 74 ? 5.384 -14.783 -1.645 1.00 86.94 74 MET A O 1
ATOM 614 N N . ARG A 1 75 ? 6.180 -16.578 -0.597 1.00 90.12 75 ARG A N 1
ATOM 615 C CA . ARG A 1 75 ? 4.908 -16.877 0.080 1.00 90.12 75 ARG A CA 1
ATOM 616 C C . ARG A 1 75 ? 4.937 -16.399 1.516 1.00 90.12 75 ARG A C 1
ATOM 618 O O . ARG A 1 75 ? 5.875 -16.718 2.251 1.00 90.12 75 ARG A O 1
ATOM 625 N N . ILE A 1 76 ? 3.916 -15.647 1.904 1.00 90.62 76 ILE A N 1
ATOM 626 C CA . ILE A 1 76 ? 3.751 -15.163 3.273 1.00 90.62 76 ILE A CA 1
ATOM 627 C C . ILE A 1 76 ? 3.192 -16.303 4.118 1.00 90.62 76 ILE A C 1
ATOM 629 O O . ILE A 1 76 ? 2.121 -16.827 3.830 1.00 90.62 76 ILE A O 1
ATOM 633 N N . GLU A 1 77 ? 3.898 -16.669 5.184 1.00 90.94 77 GLU A N 1
ATOM 634 C CA . GLU A 1 77 ? 3.376 -17.599 6.186 1.00 90.94 77 GLU A CA 1
ATOM 635 C C . GLU A 1 77 ? 2.509 -16.852 7.200 1.00 90.94 77 GLU A C 1
ATOM 637 O O . GLU A 1 77 ? 1.391 -17.264 7.517 1.00 90.94 77 GLU A O 1
ATOM 642 N N . LYS A 1 78 ? 3.020 -15.729 7.720 1.00 91.25 78 LYS A N 1
ATOM 643 C CA . LYS A 1 78 ? 2.336 -14.962 8.761 1.00 91.25 78 LYS A CA 1
ATOM 644 C C . LYS A 1 78 ? 2.775 -13.506 8.797 1.00 91.25 78 LYS A C 1
ATOM 646 O O . LYS A 1 78 ? 3.957 -13.194 8.697 1.00 91.25 78 LYS A O 1
ATOM 651 N N . VAL A 1 79 ? 1.814 -12.624 9.065 1.00 91.81 79 VAL A N 1
ATOM 652 C CA . VAL A 1 79 ? 2.061 -11.224 9.432 1.00 91.81 79 VAL A CA 1
ATOM 653 C C . VAL A 1 79 ? 2.008 -11.097 10.952 1.00 91.81 79 VAL A C 1
ATOM 655 O O . VAL A 1 79 ? 1.032 -11.492 11.594 1.00 91.81 79 VAL A O 1
ATOM 658 N N . THR A 1 80 ? 3.076 -10.583 11.549 1.00 89.75 80 THR A N 1
ATOM 659 C CA . THR A 1 80 ? 3.245 -10.535 13.009 1.00 89.75 80 THR A CA 1
ATOM 660 C C . THR A 1 80 ? 2.941 -9.153 13.569 1.00 89.75 80 THR A C 1
ATOM 662 O O . THR A 1 80 ? 2.272 -9.035 14.601 1.00 89.75 80 THR A O 1
ATOM 665 N N . ARG A 1 81 ? 3.440 -8.097 12.918 1.00 90.62 81 ARG A N 1
ATOM 666 C CA . ARG A 1 81 ? 3.385 -6.721 13.426 1.00 90.62 81 ARG A CA 1
ATOM 667 C C . ARG A 1 81 ? 3.155 -5.715 12.310 1.00 90.62 81 ARG A C 1
ATOM 669 O O . ARG A 1 81 ? 3.572 -5.907 11.173 1.00 90.62 81 ARG A O 1
ATOM 676 N N . ARG A 1 82 ? 2.546 -4.591 12.682 1.00 91.06 82 ARG A N 1
ATOM 677 C CA . ARG A 1 82 ? 2.417 -3.391 11.854 1.00 91.06 82 ARG A CA 1
ATOM 678 C C . ARG A 1 82 ? 3.161 -2.255 12.535 1.00 91.06 82 ARG A C 1
ATOM 680 O O . ARG A 1 82 ? 2.925 -1.983 13.710 1.00 91.06 82 ARG A O 1
ATOM 687 N N . PHE A 1 83 ? 4.032 -1.591 11.792 1.00 91.00 83 PHE A N 1
ATOM 688 C CA . PHE A 1 83 ? 4.777 -0.426 12.241 1.00 91.00 83 PHE A CA 1
ATOM 689 C C . PHE A 1 83 ? 4.398 0.778 11.383 1.00 91.00 83 PHE A C 1
ATOM 691 O O . PHE A 1 83 ? 4.377 0.690 10.155 1.00 91.00 83 PHE A O 1
ATOM 698 N N . LYS A 1 84 ? 4.090 1.905 12.025 1.00 90.94 84 LYS A N 1
ATOM 699 C CA . LYS A 1 84 ? 3.820 3.174 11.348 1.00 90.94 84 LYS A CA 1
ATOM 700 C C . LYS A 1 84 ? 4.889 4.176 11.765 1.00 90.94 84 LYS A C 1
ATOM 702 O O . LYS A 1 84 ? 4.990 4.513 12.941 1.00 90.94 84 LYS A O 1
ATOM 707 N N . ASN A 1 85 ? 5.681 4.637 10.803 1.00 88.38 85 ASN A N 1
ATOM 708 C CA . ASN A 1 85 ? 6.701 5.657 11.030 1.00 88.38 85 ASN A CA 1
ATOM 709 C C . ASN A 1 85 ? 6.057 7.034 11.263 1.00 88.38 85 ASN A C 1
ATOM 711 O O . ASN A 1 85 ? 4.937 7.290 10.816 1.00 88.38 85 ASN A O 1
ATOM 715 N N . ALA A 1 86 ? 6.817 7.959 11.860 1.00 84.56 86 ALA A N 1
ATOM 716 C CA . ALA A 1 86 ? 6.426 9.366 12.008 1.00 84.56 86 ALA A CA 1
ATOM 717 C C . ALA A 1 86 ? 6.110 10.049 10.660 1.00 84.56 86 ALA A C 1
ATOM 719 O O . ALA A 1 86 ? 5.253 10.921 10.591 1.00 84.56 86 ALA A O 1
ATOM 720 N N . THR A 1 87 ? 6.735 9.593 9.570 1.00 84.00 87 THR A N 1
ATOM 721 C CA . THR A 1 87 ? 6.473 10.047 8.193 1.00 84.00 87 THR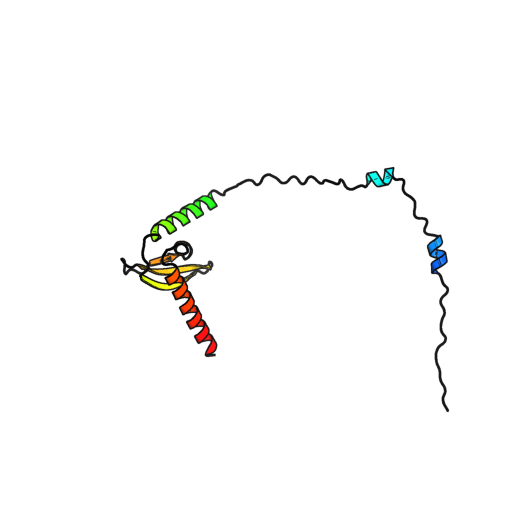 A CA 1
ATOM 722 C C . THR A 1 87 ? 5.180 9.485 7.587 1.00 84.00 87 THR A C 1
ATOM 724 O O . THR A 1 87 ? 4.895 9.714 6.416 1.00 84.00 87 THR A O 1
ATOM 727 N N . GLY A 1 88 ? 4.409 8.694 8.339 1.00 83.00 88 GLY A N 1
ATOM 728 C CA . GLY A 1 88 ? 3.178 8.055 7.872 1.00 83.00 88 GLY A CA 1
ATOM 729 C C . GLY A 1 88 ? 3.386 6.762 7.080 1.00 83.00 88 GLY A C 1
ATOM 730 O O . GLY A 1 88 ? 2.408 6.092 6.755 1.00 83.00 88 GLY A O 1
ATOM 731 N N . GLN A 1 89 ? 4.633 6.366 6.805 1.00 85.00 89 GLN A N 1
ATOM 732 C CA . GLN A 1 89 ? 4.929 5.111 6.114 1.00 85.00 89 GLN A CA 1
ATOM 733 C C . GLN A 1 89 ? 4.578 3.897 6.981 1.00 85.00 89 GLN A C 1
ATOM 735 O O . GLN A 1 89 ? 4.980 3.822 8.143 1.00 85.00 89 GLN A O 1
ATOM 740 N N . VAL A 1 90 ? 3.869 2.932 6.391 1.00 89.44 90 VAL A N 1
ATOM 741 C CA . VAL A 1 90 ? 3.492 1.672 7.042 1.00 89.44 90 VAL A CA 1
ATOM 742 C C . VAL A 1 90 ? 4.417 0.552 6.572 1.00 89.44 90 VAL A C 1
ATOM 744 O O . VAL A 1 90 ? 4.624 0.362 5.369 1.00 89.44 90 VAL A O 1
ATOM 747 N N . LYS A 1 91 ? 4.967 -0.195 7.527 1.00 92.12 91 LYS A N 1
ATOM 748 C CA . LYS A 1 91 ? 5.743 -1.417 7.307 1.00 92.12 91 LYS A CA 1
ATOM 749 C C . LYS A 1 91 ? 5.087 -2.574 8.056 1.00 92.12 91 LYS A C 1
ATOM 751 O O . LYS A 1 91 ? 4.594 -2.384 9.168 1.00 92.12 91 LYS A O 1
ATOM 756 N N . TYR A 1 92 ? 5.112 -3.760 7.469 1.00 91.81 92 TYR A N 1
ATOM 757 C CA . TYR A 1 92 ? 4.657 -4.992 8.101 1.00 91.81 92 TYR A CA 1
ATOM 758 C C . TYR A 1 92 ? 5.847 -5.883 8.404 1.00 91.81 92 TYR A C 1
ATOM 760 O O . TYR A 1 92 ? 6.801 -5.941 7.632 1.00 91.81 92 TYR A O 1
ATOM 768 N N . ALA A 1 93 ? 5.795 -6.547 9.547 1.00 92.31 93 ALA A N 1
ATOM 769 C CA . ALA A 1 93 ? 6.704 -7.625 9.868 1.00 92.31 93 ALA A CA 1
ATOM 770 C C . ALA A 1 93 ? 6.084 -8.922 9.357 1.00 92.31 93 ALA A C 1
ATOM 772 O O . ALA A 1 93 ? 4.950 -9.257 9.720 1.00 92.31 93 ALA A O 1
ATOM 773 N N . VAL A 1 94 ? 6.802 -9.588 8.462 1.00 92.56 94 VAL A N 1
ATOM 774 C CA . VAL A 1 94 ? 6.319 -10.744 7.717 1.00 92.56 94 VAL A CA 1
ATOM 775 C C . VAL A 1 94 ? 7.301 -11.890 7.904 1.00 92.56 94 VAL A C 1
ATOM 777 O O . VAL A 1 94 ? 8.512 -11.695 7.829 1.00 92.56 94 VAL A O 1
ATOM 780 N N . ILE A 1 95 ? 6.764 -13.078 8.161 1.00 92.12 95 ILE A N 1
ATOM 781 C CA . ILE A 1 95 ? 7.498 -14.340 8.134 1.00 92.12 95 ILE A CA 1
ATOM 782 C C . ILE A 1 95 ? 7.135 -15.041 6.828 1.00 92.12 95 ILE A C 1
ATOM 784 O O . ILE A 1 95 ? 5.954 -15.139 6.470 1.00 92.12 95 ILE A O 1
ATOM 788 N N . TRP A 1 96 ? 8.152 -15.500 6.108 1.00 92.31 96 TRP A N 1
ATOM 789 C CA . TRP A 1 96 ? 7.996 -16.159 4.819 1.00 92.31 96 TRP A CA 1
ATOM 790 C C . TRP A 1 96 ? 7.991 -17.677 4.994 1.00 92.31 96 TRP A C 1
ATOM 792 O O . TRP A 1 96 ? 8.734 -18.211 5.806 1.00 92.31 96 TRP A O 1
ATOM 802 N N . MET A 1 97 ? 7.242 -18.392 4.157 1.00 88.06 97 MET A N 1
ATOM 803 C CA . MET A 1 97 ? 7.069 -19.849 4.276 1.00 88.06 97 MET A CA 1
ATOM 804 C C . MET A 1 97 ? 8.387 -20.643 4.230 1.00 88.06 97 MET A C 1
ATOM 806 O O . MET A 1 97 ? 8.514 -21.681 4.868 1.00 88.06 97 MET A O 1
ATOM 810 N N . ASN A 1 98 ? 9.382 -20.138 3.495 1.00 86.62 98 ASN A N 1
ATOM 811 C CA . ASN A 1 98 ? 10.697 -20.773 3.358 1.00 86.62 98 ASN A CA 1
ATOM 812 C C . ASN A 1 98 ? 11.777 -20.117 4.234 1.00 86.62 98 ASN A C 1
ATOM 814 O O . ASN A 1 98 ? 12.938 -20.518 4.171 1.00 86.62 98 ASN A O 1
ATOM 818 N N . ASN A 1 99 ? 11.430 -19.079 4.998 1.00 83.62 99 ASN A N 1
ATOM 819 C CA . ASN A 1 99 ? 12.379 -18.351 5.828 1.00 83.62 99 ASN A CA 1
ATOM 820 C C . ASN A 1 99 ? 11.712 -17.901 7.141 1.00 83.62 99 ASN A C 1
ATOM 822 O O . ASN A 1 99 ? 10.942 -16.938 7.127 1.00 83.62 99 ASN A O 1
ATOM 826 N N . PRO A 1 100 ? 12.054 -18.530 8.281 1.00 83.44 100 PRO A N 1
ATOM 827 C CA . PRO A 1 100 ? 11.461 -18.204 9.577 1.00 83.44 100 PRO A CA 1
ATOM 828 C C . PRO A 1 100 ? 11.931 -16.851 10.139 1.00 83.44 100 PRO A C 1
ATOM 830 O O . PRO A 1 100 ? 11.508 -16.455 11.225 1.00 83.44 100 PRO A O 1
ATOM 833 N N . ILE A 1 101 ? 12.829 -16.147 9.444 1.00 87.69 101 ILE A N 1
ATOM 834 C CA . ILE A 1 101 ? 13.304 -14.826 9.849 1.00 87.69 101 ILE A CA 1
ATOM 835 C C . ILE A 1 101 ? 12.215 -13.786 9.569 1.00 87.69 101 ILE A C 1
ATOM 837 O O . ILE A 1 101 ? 11.728 -13.652 8.448 1.00 87.69 101 ILE A O 1
ATOM 841 N N . GLU A 1 102 ? 11.877 -13.015 10.601 1.00 88.75 102 GLU A N 1
ATOM 842 C CA . GLU A 1 102 ? 10.957 -11.885 10.508 1.00 88.75 102 GLU A CA 1
ATOM 843 C C . GLU A 1 102 ? 11.604 -10.748 9.697 1.00 88.75 102 GLU A C 1
ATOM 845 O O . GLU A 1 102 ? 12.613 -10.167 10.103 1.00 88.75 102 GLU A O 1
ATOM 850 N N . GLU A 1 103 ? 11.022 -10.419 8.544 1.00 89.75 103 GLU A N 1
ATOM 851 C CA . GLU A 1 103 ? 11.480 -9.328 7.683 1.00 89.75 103 GLU A CA 1
ATOM 852 C C . GLU A 1 103 ? 10.512 -8.142 7.751 1.00 89.75 103 GLU A C 1
ATOM 854 O O . GLU A 1 103 ? 9.289 -8.293 7.734 1.00 89.75 103 GLU A O 1
ATOM 859 N N . MET A 1 104 ? 11.064 -6.928 7.814 1.00 90.44 104 MET A N 1
ATOM 860 C CA . MET A 1 104 ? 10.288 -5.688 7.770 1.00 90.44 104 MET A CA 1
ATOM 861 C C . MET A 1 104 ? 10.086 -5.237 6.323 1.00 90.44 104 MET A C 1
ATOM 863 O O . MET A 1 104 ? 11.005 -4.713 5.692 1.00 90.44 104 MET A O 1
ATOM 867 N N . VAL A 1 105 ? 8.859 -5.363 5.825 1.00 89.69 105 VAL A N 1
ATOM 868 C CA . VAL A 1 105 ? 8.506 -5.070 4.435 1.00 89.69 105 VAL A CA 1
ATOM 869 C C . VAL A 1 105 ? 7.591 -3.840 4.358 1.00 89.69 105 VAL A C 1
ATOM 871 O O . VAL A 1 105 ? 6.611 -3.746 5.101 1.00 89.69 105 VAL A O 1
ATOM 874 N N . PRO A 1 106 ? 7.866 -2.860 3.479 1.00 89.75 106 PRO A N 1
ATOM 875 C CA . PRO A 1 106 ? 6.966 -1.731 3.260 1.00 89.75 106 PRO A CA 1
ATOM 876 C C . PRO A 1 106 ? 5.608 -2.175 2.705 1.00 89.75 106 PRO A C 1
ATOM 878 O O . PRO A 1 106 ? 5.550 -2.965 1.766 1.00 89.75 106 PRO A O 1
ATOM 881 N N . SER A 1 107 ? 4.520 -1.576 3.197 1.00 89.12 107 SER A N 1
ATOM 882 C CA . SER A 1 107 ? 3.154 -1.827 2.703 1.00 89.12 107 SER A CA 1
ATOM 883 C C . SER A 1 107 ? 3.042 -1.679 1.180 1.00 89.12 107 SER A C 1
ATOM 885 O O . SER A 1 107 ? 2.476 -2.536 0.509 1.00 89.12 107 SER A O 1
ATOM 887 N N . LYS A 1 108 ? 3.688 -0.649 0.613 1.00 86.00 108 LYS A N 1
ATOM 888 C CA . LYS A 1 108 ? 3.690 -0.373 -0.835 1.00 86.00 108 LYS A CA 1
ATOM 889 C C . LYS A 1 108 ? 4.265 -1.505 -1.696 1.00 86.00 108 LYS A C 1
ATOM 891 O O . LYS A 1 108 ? 3.975 -1.543 -2.889 1.00 86.00 108 LYS A O 1
ATOM 896 N N . ALA A 1 109 ? 5.113 -2.362 -1.126 1.00 85.19 109 ALA A N 1
ATOM 897 C CA . ALA A 1 109 ? 5.700 -3.498 -1.832 1.00 85.19 109 ALA A CA 1
ATOM 898 C C . ALA A 1 109 ? 4.787 -4.735 -1.803 1.00 85.19 109 ALA A C 1
ATOM 900 O O . ALA A 1 109 ? 4.906 -5.588 -2.674 1.00 85.19 109 ALA A O 1
ATOM 901 N N . LEU A 1 110 ? 3.877 -4.815 -0.826 1.00 85.69 110 LEU A N 1
ATOM 902 C CA . LEU A 1 110 ? 2.975 -5.951 -0.629 1.00 85.69 110 LEU A CA 1
ATOM 903 C C . LEU A 1 110 ? 1.584 -5.746 -1.236 1.00 85.69 110 LEU A C 1
ATOM 905 O O . LEU A 1 110 ? 0.846 -6.710 -1.366 1.00 85.69 110 LEU A O 1
ATOM 909 N N . GLN A 1 111 ? 1.228 -4.520 -1.620 1.00 83.44 111 GLN A N 1
ATOM 910 C CA . GLN A 1 111 ? -0.119 -4.180 -2.091 1.00 83.44 111 GLN A CA 1
ATOM 911 C C . GLN A 1 111 ? -0.584 -5.003 -3.308 1.00 83.44 111 GLN A C 1
ATOM 913 O O . GLN A 1 111 ? -1.759 -5.327 -3.404 1.00 83.44 111 GLN A O 1
ATOM 918 N N . ASP A 1 112 ? 0.341 -5.380 -4.197 1.00 83.50 112 ASP A N 1
ATOM 919 C CA . ASP A 1 112 ? 0.053 -6.205 -5.384 1.00 83.50 112 ASP A CA 1
ATOM 920 C C . ASP A 1 112 ? 0.470 -7.679 -5.186 1.00 83.50 112 ASP A C 1
ATOM 922 O O . ASP A 1 112 ? 0.655 -8.432 -6.146 1.00 83.50 112 ASP A O 1
ATOM 926 N N . HIS A 1 113 ? 0.717 -8.086 -3.939 1.00 89.19 113 HIS A N 1
ATOM 927 C CA . HIS A 1 113 ? 1.203 -9.419 -3.609 1.00 89.19 113 HIS A CA 1
ATOM 928 C C . HIS A 1 113 ? 0.065 -10.445 -3.608 1.00 89.19 113 HIS A C 1
ATOM 930 O O . HIS A 1 113 ? -1.046 -10.156 -3.178 1.00 89.19 113 HIS A O 1
ATOM 936 N N . LYS A 1 114 ? 0.351 -11.687 -4.023 1.00 88.31 114 LYS A N 1
ATOM 937 C CA . LYS A 1 114 ? -0.656 -12.767 -4.086 1.00 88.31 114 LYS A CA 1
ATOM 938 C C . LYS A 1 114 ? -1.283 -13.088 -2.729 1.00 88.31 114 LYS A C 1
ATOM 940 O O . LYS A 1 114 ? -2.446 -13.449 -2.665 1.00 88.31 114 LYS A O 1
ATOM 945 N N . ASP A 1 115 ? -0.496 -12.954 -1.667 1.00 90.31 115 ASP A N 1
ATOM 946 C CA . ASP A 1 115 ? -0.920 -13.233 -0.292 1.00 90.31 115 ASP A CA 1
ATOM 947 C C . ASP A 1 115 ? -1.335 -11.954 0.466 1.00 90.31 115 ASP A C 1
ATOM 949 O O . ASP A 1 115 ? -1.246 -11.899 1.695 1.00 90.31 115 ASP A O 1
ATOM 953 N N . TRP A 1 116 ? -1.735 -10.895 -0.251 1.00 89.88 116 TRP A N 1
ATOM 954 C CA . TRP A 1 116 ? -2.182 -9.636 0.357 1.00 89.88 116 TRP A CA 1
ATOM 955 C C . TRP A 1 116 ? -3.371 -9.832 1.313 1.00 89.88 116 TRP A C 1
ATOM 957 O O . TRP A 1 116 ? -3.414 -9.200 2.370 1.00 89.88 116 TRP A O 1
ATOM 967 N N . ASP A 1 117 ? -4.245 -10.799 1.032 1.00 89.25 117 ASP A N 1
ATOM 968 C CA . ASP A 1 117 ? -5.382 -11.174 1.883 1.00 89.25 117 ASP A CA 1
ATOM 969 C C . ASP A 1 117 ? -4.973 -11.472 3.340 1.00 89.25 117 ASP A C 1
ATOM 971 O O . ASP A 1 117 ? -5.705 -11.167 4.284 1.00 89.25 117 ASP A O 1
ATOM 975 N N . LEU A 1 118 ? -3.773 -12.030 3.561 1.00 89.62 118 LEU A N 1
ATOM 976 C CA . LEU A 1 118 ? -3.257 -12.298 4.909 1.00 89.62 118 LEU A CA 1
ATOM 977 C C . LEU A 1 118 ? -2.929 -11.008 5.669 1.00 89.62 118 LEU A C 1
ATOM 979 O O . LEU A 1 118 ? -3.107 -10.943 6.890 1.00 89.62 118 LEU A O 1
ATOM 983 N N . VAL A 1 119 ? -2.458 -9.984 4.955 1.00 89.75 119 VAL A N 1
ATOM 984 C CA . VAL A 1 119 ? -2.186 -8.657 5.515 1.00 89.75 119 VAL A CA 1
ATOM 985 C C . VAL A 1 119 ? -3.502 -7.975 5.878 1.00 89.75 119 VAL A C 1
ATOM 987 O O . VAL A 1 119 ? -3.636 -7.487 7.002 1.00 89.75 119 VAL A O 1
ATOM 990 N N . GLU A 1 120 ? -4.496 -8.002 4.989 1.00 89.94 120 GLU A N 1
ATOM 991 C CA . GLU A 1 120 ? -5.818 -7.415 5.255 1.00 89.94 120 GLU A CA 1
ATOM 992 C C . GLU A 1 120 ? -6.513 -8.085 6.437 1.00 89.94 120 GLU A C 1
ATOM 994 O O . GLU A 1 120 ? -7.016 -7.414 7.343 1.00 89.94 120 GLU A O 1
ATOM 999 N N . HIS A 1 121 ? -6.476 -9.416 6.488 1.00 90.50 121 HIS A N 1
ATOM 1000 C CA . HIS A 1 121 ? -7.040 -10.165 7.600 1.00 90.50 121 HIS A CA 1
ATOM 1001 C C . HIS A 1 121 ? -6.346 -9.820 8.927 1.00 90.50 121 HIS A C 1
ATOM 1003 O O . HIS A 1 121 ? -7.011 -9.657 9.956 1.00 90.50 121 HIS A O 1
ATOM 1009 N N . PHE A 1 122 ? -5.021 -9.640 8.920 1.00 92.25 122 PHE A N 1
ATOM 1010 C CA . PHE A 1 122 ? -4.294 -9.158 10.093 1.00 92.25 122 PHE A CA 1
ATOM 1011 C C . PHE A 1 122 ? -4.762 -7.757 10.520 1.00 92.25 122 PHE A C 1
ATOM 1013 O O . PHE A 1 122 ? -5.019 -7.537 11.708 1.00 92.25 122 PHE A O 1
ATOM 1020 N N . GLU A 1 123 ? -4.908 -6.812 9.587 1.00 89.19 123 GLU A N 1
ATOM 1021 C CA . GLU A 1 123 ? -5.380 -5.458 9.905 1.00 89.19 123 GLU A CA 1
ATOM 1022 C C . GLU A 1 123 ? -6.796 -5.462 10.480 1.00 89.19 123 GLU A C 1
ATOM 1024 O O . GLU A 1 123 ? -7.057 -4.804 11.493 1.00 89.19 123 GLU A O 1
ATOM 1029 N N . TYR A 1 124 ? -7.683 -6.266 9.899 1.00 90.56 124 TYR A N 1
ATOM 1030 C CA . TYR A 1 124 ? -9.045 -6.445 10.383 1.00 90.56 124 TYR A CA 1
ATOM 1031 C C . TYR A 1 124 ? -9.076 -6.981 11.821 1.00 90.56 124 TYR A C 1
ATOM 1033 O O . TYR A 1 124 ? -9.771 -6.436 12.687 1.00 90.56 124 TYR A O 1
ATOM 1041 N N . GLN A 1 125 ? -8.263 -7.997 12.129 1.00 89.00 125 GLN A N 1
ATOM 1042 C CA . GLN A 1 125 ? -8.154 -8.525 13.491 1.00 89.00 125 GLN A CA 1
ATOM 1043 C C . GLN A 1 125 ? -7.642 -7.480 14.488 1.00 89.00 125 GLN A C 1
ATOM 1045 O O . GLN A 1 125 ? -8.135 -7.414 15.619 1.00 89.00 125 GLN A O 1
ATOM 1050 N N . GLN A 1 126 ? -6.670 -6.655 14.093 1.00 87.88 126 GLN A N 1
ATOM 1051 C CA . GLN A 1 126 ? -6.167 -5.574 14.944 1.00 87.88 126 GLN A CA 1
ATOM 1052 C C . GLN A 1 126 ? -7.230 -4.496 15.178 1.00 87.88 126 GLN A C 1
ATOM 1054 O O . GLN A 1 126 ? -7.391 -4.044 16.312 1.00 87.88 126 GLN A O 1
ATOM 1059 N N . ALA A 1 127 ? -8.002 -4.138 14.150 1.00 86.88 127 ALA A N 1
ATOM 1060 C CA . ALA A 1 127 ? -9.099 -3.181 14.271 1.00 86.88 127 ALA A CA 1
ATOM 1061 C C . ALA A 1 127 ? -10.192 -3.681 15.231 1.00 86.88 127 ALA A C 1
ATOM 1063 O O . ALA A 1 127 ? -10.622 -2.934 16.110 1.00 86.88 127 ALA A O 1
ATOM 1064 N N . ILE A 1 128 ? -10.580 -4.961 15.148 1.00 88.88 128 ILE A N 1
ATOM 1065 C CA . ILE A 1 128 ? -11.529 -5.561 16.102 1.00 88.88 128 ILE A CA 1
ATOM 1066 C C . ILE A 1 128 ? -10.980 -5.511 17.529 1.00 88.88 128 ILE A C 1
ATOM 1068 O O . ILE A 1 128 ? -11.716 -5.197 18.466 1.00 88.88 128 ILE A O 1
ATOM 1072 N N . ARG A 1 129 ? -9.698 -5.843 17.723 1.00 86.00 129 ARG A N 1
ATOM 1073 C CA . ARG A 1 129 ? -9.063 -5.812 19.050 1.00 86.00 129 ARG A CA 1
ATOM 1074 C C . ARG A 1 129 ? -9.040 -4.401 19.631 1.00 86.00 129 ARG A C 1
ATOM 1076 O O . ARG A 1 129 ? -9.347 -4.245 20.810 1.00 86.00 129 ARG A O 1
ATOM 1083 N N . ALA A 1 130 ? -8.732 -3.397 18.813 1.00 85.44 130 ALA A N 1
ATOM 1084 C CA . ALA A 1 130 ? -8.775 -1.994 19.216 1.00 85.44 130 ALA A CA 1
ATOM 1085 C C . ALA A 1 130 ? -10.203 -1.564 19.592 1.00 85.44 130 ALA A C 1
ATOM 1087 O O . ALA A 1 130 ? -10.426 -1.107 20.707 1.00 85.44 130 ALA A O 1
ATOM 1088 N N . ALA A 1 131 ? -11.192 -1.847 18.741 1.00 81.88 131 ALA A N 1
ATOM 1089 C CA . ALA A 1 131 ? -12.589 -1.501 19.003 1.00 81.88 131 ALA A CA 1
ATOM 1090 C C . ALA A 1 131 ? -13.161 -2.183 20.260 1.00 81.88 131 ALA A C 1
ATOM 1092 O O . ALA A 1 131 ? -13.985 -1.606 20.968 1.00 81.88 131 ALA A O 1
ATOM 1093 N N . LYS A 1 132 ? -12.734 -3.418 20.562 1.00 79.75 132 LYS A N 1
ATOM 1094 C CA . LYS A 1 132 ? -13.096 -4.098 21.817 1.00 79.75 132 LYS A CA 1
ATOM 1095 C C . LYS A 1 132 ? -12.480 -3.419 23.037 1.00 79.75 132 LYS A C 1
ATOM 1097 O O . LYS A 1 132 ? -13.139 -3.361 24.065 1.00 79.75 132 LYS A O 1
ATOM 1102 N N . LYS A 1 133 ? -11.249 -2.918 22.930 1.00 78.25 133 LYS A N 1
ATOM 1103 C CA . LYS A 1 133 ? -10.576 -2.193 24.013 1.00 78.25 133 LYS A CA 1
ATOM 1104 C C . LYS A 1 133 ? -11.279 -0.868 24.320 1.00 78.25 133 LYS A C 1
ATOM 1106 O O . LYS A 1 133 ? -11.447 -0.539 25.488 1.00 78.25 133 LYS A O 1
ATOM 1111 N N . ASP A 1 134 ? -11.741 -0.171 23.286 1.00 69.75 134 ASP A N 1
ATOM 1112 C CA . ASP A 1 134 ? -12.404 1.129 23.430 1.00 69.75 134 ASP A CA 1
ATOM 1113 C C . ASP A 1 134 ? -13.820 1.020 24.022 1.00 69.75 134 ASP A C 1
ATOM 1115 O O . ASP A 1 134 ? -14.276 1.942 24.683 1.00 69.75 134 ASP A O 1
ATOM 1119 N N . LYS A 1 135 ? -14.507 -0.119 23.851 1.00 64.88 135 LYS A N 1
ATOM 1120 C CA . LYS A 1 135 ? -15.833 -0.376 24.454 1.00 64.88 135 LYS A CA 1
ATOM 1121 C C . LYS A 1 135 ? -15.801 -0.767 25.937 1.00 64.88 135 LYS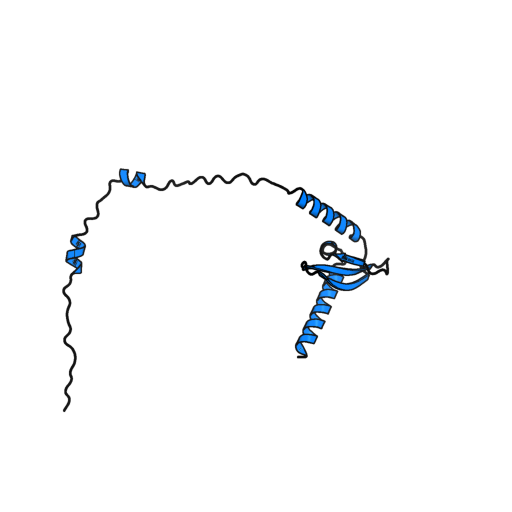 A C 1
ATOM 1123 O O . LYS A 1 135 ? -16.861 -0.957 26.524 1.00 64.88 135 LYS A O 1
ATOM 1128 N N . ILE A 1 136 ? -14.618 -0.974 26.512 1.00 57.66 136 ILE A N 1
ATOM 1129 C CA . ILE A 1 136 ? -14.450 -1.398 27.913 1.00 57.66 136 ILE A CA 1
ATOM 1130 C C . ILE A 1 136 ? -14.283 -0.185 28.856 1.00 57.66 136 ILE A C 1
ATOM 1132 O O . ILE A 1 136 ? -14.214 -0.369 30.069 1.00 57.66 136 ILE A O 1
ATOM 1136 N N . TYR A 1 137 ? -14.278 1.043 28.326 1.00 44.88 137 TYR A N 1
ATOM 1137 C CA . TYR A 1 137 ? -14.227 2.287 29.102 1.00 44.88 137 TYR A CA 1
ATOM 1138 C C . TYR A 1 137 ? -15.544 3.059 29.064 1.00 44.88 137 TYR A C 1
ATOM 1140 O O . TYR A 1 137 ? -16.161 3.123 27.977 1.00 44.88 137 TYR A O 1
#

Foldseek 3Di:
DDDDDDDDDDDDDDCPVVVVVPPDDDPDDPVVVVVPPDPPDPPDPDDPPPPCPPPVVVVVVVVLVVLLVVCQPWAFPAWDDWDADPVRWIWIFTATPVHRDTDTHTPSSCVPHPVVVRVVVVVVVVVVVVVVVVVVD

Sequence (137 aa):
MYSQRLKSSQTYPDIADSVLKSIYIPVISQRVRDQYVRPDSIHMYIPPELNYDSDEDSKLEAAREKLKSKYKDMRIEKVTRRFKNATGQVKYAVIWMNNPIEEMVPSKALQDHKDWDLVEHFEYQQAIRAAKKDKIY

Organism: NCBI:txid708070

Secondary structure (DSSP, 8-state):
----------PPP--HHHHHTT-------HHHHHTTPPPS--------------HHHHHHHHHHHHHHHHHTTPPEEEEEEEEE-TTS-EEEEEEETTEEEEEEEEHHHHTT-TTHHHHHHHHHHHHHHHHHHHTT-

Radius of gyration: 38.79 Å; chains: 1; bounding box: 81×84×63 Å

pLDDT: mean 74.58, std 15.12, range [34.56, 92.56]